Protein AF-A0A3N5I8A4-F1 (afdb_monomer_lite)

Sequence (170 aa):
MASVFPLMSGDELWGFYLLGGKRTNRLLNSEEVHVVRTLATQAAHQVGNARLLEGLQQTNISLGEVTSRLMQAEQMANLGEGSAVLAHELKNPLGIIRGSAEILLKNQDPAGQAEVLHFILDETDRLTALVDEFMQFARIAPPQKTDTDLNDLVQSVAFLWESRRKSPIR

Structure (mmCIF, N/CA/C/O backbone):
data_AF-A0A3N5I8A4-F1
#
_entry.id   AF-A0A3N5I8A4-F1
#
loop_
_atom_site.group_PDB
_atom_site.id
_atom_site.type_symbol
_atom_site.label_atom_id
_atom_site.label_alt_id
_atom_site.label_comp_id
_atom_site.label_asym_id
_atom_site.label_entity_id
_atom_site.label_seq_id
_atom_site.pdbx_PDB_ins_code
_atom_site.Cartn_x
_atom_site.Cartn_y
_atom_site.Cartn_z
_atom_site.occupancy
_atom_site.B_iso_or_equiv
_atom_site.auth_seq_id
_atom_site.auth_comp_id
_atom_site.auth_asym_id
_atom_site.auth_atom_id
_atom_site.pdbx_PDB_model_num
ATOM 1 N N . MET A 1 1 ? 36.010 -14.245 -48.631 1.00 61.59 1 MET A N 1
ATOM 2 C CA . MET A 1 1 ? 36.423 -13.359 -47.520 1.00 61.59 1 MET A CA 1
ATOM 3 C C . MET A 1 1 ? 35.165 -12.949 -46.762 1.00 61.59 1 MET A C 1
ATOM 5 O O . MET A 1 1 ? 34.171 -12.683 -47.429 1.00 61.59 1 MET A O 1
ATOM 9 N N . ALA A 1 2 ? 35.161 -13.010 -45.427 1.00 79.31 2 ALA A N 1
ATOM 10 C CA . ALA A 1 2 ? 34.013 -12.598 -44.611 1.00 79.31 2 ALA A CA 1
ATOM 11 C C . ALA A 1 2 ? 33.978 -11.066 -44.468 1.00 79.31 2 ALA A C 1
ATOM 13 O O . ALA A 1 2 ? 35.028 -10.425 -44.497 1.00 79.31 2 ALA A O 1
ATOM 14 N N . SER A 1 3 ? 32.789 -10.487 -44.332 1.00 86.06 3 SER A N 1
ATOM 15 C CA . SER A 1 3 ? 32.575 -9.047 -44.164 1.00 86.06 3 SER A CA 1
ATOM 16 C C . SER A 1 3 ? 31.927 -8.766 -42.812 1.00 86.06 3 SER A C 1
ATOM 18 O O . SER A 1 3 ? 31.069 -9.525 -42.365 1.00 86.06 3 SER A O 1
ATOM 20 N N . VAL A 1 4 ? 32.336 -7.677 -42.162 1.00 89.56 4 VAL A N 1
ATOM 21 C CA . VAL A 1 4 ? 31.864 -7.283 -40.828 1.00 89.56 4 VAL A CA 1
ATOM 22 C C . VAL A 1 4 ? 31.141 -5.949 -40.930 1.00 89.56 4 VAL A C 1
ATOM 24 O O . VAL A 1 4 ? 31.653 -5.017 -41.547 1.00 89.56 4 VAL A O 1
ATOM 27 N N . PHE A 1 5 ? 29.970 -5.855 -40.311 1.00 90.38 5 PHE A N 1
ATOM 28 C CA . PHE A 1 5 ? 29.159 -4.644 -40.274 1.00 90.38 5 PHE A CA 1
ATOM 29 C C . PHE A 1 5 ? 28.840 -4.295 -38.818 1.00 90.38 5 PHE A C 1
ATOM 31 O O . PHE A 1 5 ? 28.370 -5.167 -38.091 1.00 90.38 5 PHE A O 1
ATOM 38 N N . PRO A 1 6 ? 29.092 -3.065 -38.350 1.00 90.00 6 PRO A N 1
ATOM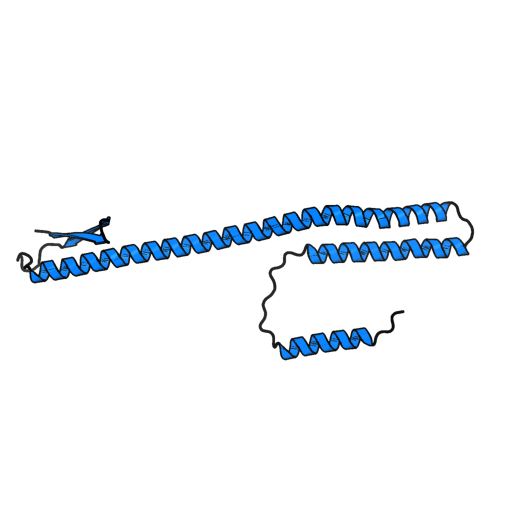 39 C CA . PRO A 1 6 ? 28.774 -2.688 -36.979 1.00 90.00 6 PRO A CA 1
ATOM 40 C C . PRO A 1 6 ? 27.261 -2.499 -36.803 1.00 90.00 6 PRO A C 1
ATOM 42 O O . PRO A 1 6 ? 26.588 -1.927 -37.662 1.00 90.00 6 PRO A O 1
ATOM 45 N N . LEU A 1 7 ? 26.738 -2.961 -35.672 1.00 90.38 7 LEU A N 1
ATOM 46 C CA . LEU A 1 7 ? 25.383 -2.682 -35.208 1.00 90.38 7 LEU A CA 1
ATOM 47 C C . LEU A 1 7 ? 25.444 -1.422 -34.341 1.00 90.38 7 LEU A C 1
ATOM 49 O O . LEU A 1 7 ? 25.751 -1.502 -33.155 1.00 90.38 7 LEU A O 1
ATOM 53 N N . MET A 1 8 ? 25.203 -0.261 -34.948 1.00 85.56 8 MET A N 1
ATOM 54 C CA . MET A 1 8 ? 25.244 1.039 -34.269 1.00 85.56 8 MET A CA 1
ATOM 55 C C . MET A 1 8 ? 23.829 1.556 -34.011 1.00 85.56 8 MET A C 1
ATOM 57 O O . MET A 1 8 ? 23.008 1.545 -34.928 1.00 85.56 8 MET A O 1
ATOM 61 N N . SER A 1 9 ? 23.565 2.068 -32.809 1.00 81.00 9 SER A N 1
ATOM 62 C CA . SER A 1 9 ? 22.390 2.902 -32.526 1.00 81.00 9 SER A CA 1
ATOM 63 C C . SER A 1 9 ? 22.888 4.232 -31.966 1.00 81.00 9 SER A C 1
ATOM 65 O O . SER A 1 9 ? 23.378 4.285 -30.841 1.00 81.00 9 SER A O 1
ATOM 67 N N . GLY A 1 10 ? 22.812 5.298 -32.767 1.00 80.00 10 GLY A N 1
ATOM 68 C CA . GLY A 1 10 ? 23.526 6.544 -32.468 1.00 80.00 10 GLY A CA 1
ATOM 69 C C . GLY A 1 10 ? 25.043 6.319 -32.457 1.00 80.00 10 GLY A C 1
ATOM 70 O O . GLY A 1 10 ? 25.571 5.663 -33.357 1.00 80.00 10 GLY A O 1
ATOM 71 N N . ASP A 1 11 ? 25.718 6.815 -31.420 1.00 83.62 11 ASP A N 1
ATOM 72 C CA . ASP A 1 11 ? 27.169 6.656 -31.222 1.00 83.62 11 ASP A CA 1
ATOM 73 C C . ASP A 1 11 ? 27.551 5.350 -30.499 1.00 83.62 11 ASP A C 1
ATOM 75 O O . ASP A 1 11 ? 28.731 5.053 -30.311 1.00 83.62 11 ASP A O 1
ATOM 79 N N . GLU A 1 12 ? 26.566 4.543 -30.097 1.00 84.62 12 GLU A N 1
ATOM 80 C CA . GLU A 1 12 ? 26.790 3.323 -29.327 1.00 84.62 12 GLU A CA 1
ATOM 81 C C . GLU A 1 12 ? 26.879 2.086 -30.234 1.00 84.62 12 GLU A C 1
ATOM 83 O O . GLU A 1 12 ? 26.016 1.846 -31.086 1.00 84.62 12 GLU A O 1
ATOM 88 N N . LEU A 1 13 ? 27.928 1.280 -30.031 1.00 87.75 13 LEU A N 1
ATOM 89 C CA . LEU A 1 13 ? 28.152 0.005 -30.713 1.00 87.75 13 LEU A CA 1
ATOM 90 C C . LEU A 1 13 ? 27.515 -1.140 -29.916 1.00 87.75 13 LEU A C 1
ATOM 92 O O . LEU A 1 13 ? 28.005 -1.527 -28.858 1.00 87.75 13 LEU A O 1
ATOM 96 N N . TRP A 1 14 ? 26.475 -1.747 -30.476 1.00 87.50 14 TRP A N 1
ATOM 97 C CA . TRP A 1 14 ? 25.732 -2.854 -29.863 1.00 87.50 14 TRP A CA 1
ATOM 98 C C . TRP A 1 14 ? 26.292 -4.228 -30.232 1.00 87.50 14 TRP A C 1
ATOM 100 O O . TRP A 1 14 ? 25.985 -5.225 -29.579 1.00 87.50 14 TRP A O 1
ATOM 110 N N . GLY A 1 15 ? 27.114 -4.295 -31.279 1.00 88.00 15 GLY A N 1
ATOM 111 C CA . GLY A 1 15 ? 27.760 -5.525 -31.718 1.00 88.00 15 GLY A CA 1
ATOM 112 C C . GLY A 1 15 ? 28.145 -5.494 -33.189 1.00 88.00 15 GLY A C 1
ATOM 113 O O . GLY A 1 15 ? 28.236 -4.436 -33.808 1.00 88.00 15 GLY A O 1
ATOM 114 N N . PHE A 1 16 ? 28.353 -6.676 -33.763 1.00 90.62 16 PHE A N 1
ATOM 115 C CA . PHE A 1 16 ? 28.757 -6.827 -35.156 1.00 90.62 16 PHE A CA 1
ATOM 116 C C . PHE A 1 16 ? 27.905 -7.877 -35.862 1.00 90.62 16 PHE A C 1
ATOM 118 O O . PHE A 1 16 ? 27.649 -8.956 -35.334 1.00 90.62 16 PHE A O 1
ATOM 125 N N . TYR A 1 17 ? 27.518 -7.572 -37.092 1.00 88.00 17 TYR A N 1
ATOM 126 C CA . TYR A 1 17 ? 26.898 -8.490 -38.026 1.00 88.00 17 TYR A CA 1
ATOM 127 C C . TYR A 1 17 ? 27.974 -9.062 -38.956 1.00 88.00 17 TYR A C 1
ATOM 129 O O . TYR A 1 17 ? 28.607 -8.337 -39.730 1.00 88.00 17 TYR A O 1
ATOM 137 N N . LEU A 1 18 ? 28.213 -10.368 -38.841 1.00 89.88 18 LEU A N 1
ATOM 138 C CA . LEU A 1 18 ? 29.222 -11.092 -39.609 1.00 89.88 18 LEU A CA 1
ATOM 139 C C . LEU A 1 18 ? 28.564 -11.779 -40.804 1.00 89.88 18 LEU A C 1
ATOM 141 O O . LEU A 1 18 ? 27.733 -12.670 -40.642 1.00 89.88 18 LEU A O 1
ATOM 145 N N . LEU A 1 19 ? 28.975 -11.400 -42.010 1.00 87.19 19 LEU A N 1
ATOM 146 C CA . LEU A 1 19 ? 28.577 -12.071 -43.240 1.00 87.19 19 LEU A CA 1
ATOM 147 C C . LEU A 1 19 ? 29.709 -12.951 -43.748 1.00 87.19 19 LEU A C 1
ATOM 149 O O . LEU A 1 19 ? 30.819 -12.488 -44.014 1.00 87.19 19 LEU A O 1
ATOM 153 N N . GLY A 1 20 ? 29.408 -14.236 -43.919 1.00 85.44 20 GLY A N 1
ATOM 154 C CA . GLY A 1 20 ? 30.301 -15.164 -44.599 1.00 85.44 20 GLY A CA 1
ATOM 155 C C . GLY A 1 20 ? 30.546 -14.768 -46.059 1.00 85.44 20 GLY A C 1
ATOM 156 O O . GLY A 1 20 ? 29.850 -13.932 -46.637 1.00 85.44 20 GLY A O 1
ATOM 157 N N . GLY A 1 21 ? 31.545 -15.398 -46.680 1.00 83.50 21 GLY A N 1
ATOM 158 C CA . GLY A 1 21 ? 31.800 -15.206 -48.107 1.00 83.50 21 GLY A CA 1
ATOM 159 C C . GLY A 1 21 ? 30.592 -15.612 -48.957 1.00 83.50 21 GLY A C 1
ATOM 160 O O . GLY A 1 21 ? 29.888 -16.573 -48.643 1.00 83.50 21 GLY A O 1
ATOM 161 N N . LYS A 1 22 ? 30.354 -14.899 -50.061 1.00 83.38 22 LYS A N 1
ATOM 162 C CA . LYS A 1 22 ? 29.270 -15.243 -50.987 1.00 83.38 22 LYS A CA 1
ATOM 163 C C . LYS A 1 22 ? 29.518 -16.610 -51.614 1.00 83.38 22 LYS A C 1
ATOM 165 O O . LYS A 1 22 ? 30.631 -16.903 -52.040 1.00 83.38 22 LYS A O 1
ATOM 170 N N . ARG A 1 23 ? 28.452 -17.400 -51.784 1.00 86.44 23 ARG A N 1
ATOM 171 C CA . ARG A 1 23 ? 28.500 -18.696 -52.489 1.00 86.44 23 ARG A CA 1
ATOM 172 C C . ARG A 1 23 ? 29.024 -18.582 -53.920 1.00 86.44 23 ARG A C 1
ATOM 174 O O . ARG A 1 23 ? 29.712 -19.472 -54.393 1.00 86.44 23 ARG A O 1
ATOM 181 N N . THR A 1 24 ? 28.743 -17.462 -54.584 1.00 85.62 24 THR A N 1
ATOM 182 C CA . THR A 1 24 ? 29.244 -17.159 -55.933 1.00 85.62 24 THR A CA 1
ATOM 183 C C . THR A 1 24 ? 30.726 -16.763 -55.952 1.00 85.62 24 THR A C 1
ATOM 185 O O . THR A 1 24 ? 31.228 -16.376 -56.999 1.00 85.62 24 THR A O 1
ATOM 188 N N . ASN A 1 25 ? 31.404 -16.759 -54.797 1.00 80.44 25 ASN A N 1
ATOM 189 C CA . ASN A 1 25 ? 32.789 -16.327 -54.586 1.00 80.44 25 ASN A CA 1
ATOM 190 C C . ASN A 1 25 ? 33.107 -14.884 -55.051 1.00 80.44 25 ASN A C 1
ATOM 192 O O . ASN A 1 25 ? 34.264 -14.500 -55.187 1.00 80.44 25 ASN A O 1
ATOM 196 N N . ARG A 1 26 ? 32.064 -14.070 -55.269 1.00 86.25 26 ARG A N 1
ATOM 197 C CA . ARG A 1 26 ? 32.129 -12.648 -55.645 1.00 86.25 26 ARG A CA 1
ATOM 198 C C . ARG A 1 26 ? 32.132 -11.765 -54.392 1.00 86.25 26 ARG A C 1
ATOM 200 O O . ARG A 1 26 ? 31.494 -12.104 -53.397 1.00 86.25 26 ARG A O 1
ATOM 207 N N . LEU A 1 27 ? 32.794 -10.610 -54.462 1.00 85.06 27 LEU A N 1
ATOM 208 C CA . LEU A 1 27 ? 32.715 -9.567 -53.432 1.00 85.06 27 LEU A CA 1
ATOM 209 C C . LEU A 1 27 ? 31.331 -8.892 -53.406 1.00 85.06 27 LEU A C 1
ATOM 211 O O . LEU A 1 27 ? 30.600 -8.899 -54.399 1.00 85.06 27 LEU A O 1
ATOM 215 N N . LEU A 1 28 ? 30.953 -8.319 -52.262 1.00 86.50 28 LEU A N 1
ATOM 216 C CA . LEU A 1 28 ? 29.734 -7.512 -52.162 1.00 86.50 28 LEU A CA 1
ATOM 217 C C . LEU A 1 28 ? 29.871 -6.250 -53.023 1.00 86.50 28 LEU A C 1
ATOM 219 O O . LEU A 1 28 ? 30.915 -5.599 -53.001 1.00 86.50 28 LEU A O 1
ATOM 223 N N . ASN A 1 29 ? 28.828 -5.918 -53.783 1.00 90.50 29 ASN A N 1
ATOM 224 C CA . ASN A 1 29 ? 28.752 -4.646 -54.500 1.00 90.50 29 ASN A CA 1
ATOM 225 C C . ASN A 1 29 ? 28.207 -3.530 -53.583 1.00 90.50 29 ASN A C 1
ATOM 227 O O . ASN A 1 29 ? 27.822 -3.778 -52.440 1.00 90.50 29 ASN A O 1
ATOM 231 N N . SER A 1 30 ? 28.182 -2.292 -54.075 1.00 90.62 30 SER A N 1
ATOM 232 C CA . SER A 1 30 ? 27.737 -1.120 -53.308 1.00 90.62 30 SER A CA 1
ATOM 233 C C . SER A 1 30 ? 26.277 -1.202 -52.851 1.00 90.62 30 SER A C 1
ATOM 235 O O . SER A 1 30 ? 25.990 -0.845 -51.710 1.00 90.62 30 SER A O 1
ATOM 237 N N . GLU A 1 31 ? 25.368 -1.698 -53.693 1.00 92.94 31 GLU A N 1
ATOM 238 C CA . GLU A 1 31 ? 23.949 -1.866 -53.341 1.00 92.94 31 GLU A CA 1
ATOM 239 C C . GLU A 1 31 ? 23.760 -2.907 -52.234 1.00 92.94 31 GLU A C 1
ATOM 241 O O . GLU A 1 31 ? 23.047 -2.670 -51.263 1.00 92.94 31 GLU A O 1
ATOM 246 N N . GLU A 1 32 ? 24.455 -4.039 -52.324 1.00 90.38 32 GLU A N 1
ATOM 247 C CA . GLU A 1 32 ? 24.406 -5.101 -51.319 1.00 90.38 32 GLU A CA 1
ATOM 248 C C . GLU A 1 32 ? 25.010 -4.630 -49.989 1.00 90.38 32 GLU A C 1
ATOM 250 O O . GLU A 1 32 ? 24.441 -4.887 -48.929 1.00 90.38 32 GLU A O 1
ATOM 255 N N . VAL A 1 33 ? 26.127 -3.893 -50.028 1.00 90.06 33 VAL A N 1
ATOM 256 C CA . VAL A 1 33 ? 26.711 -3.248 -48.838 1.00 90.06 33 VAL A CA 1
ATOM 257 C C . VAL A 1 33 ? 25.726 -2.258 -48.218 1.00 90.06 33 VAL A C 1
ATOM 259 O O . VAL A 1 33 ? 25.620 -2.197 -46.992 1.00 90.06 33 VAL A O 1
ATOM 262 N N . HIS A 1 34 ? 25.005 -1.489 -49.038 1.00 91.31 34 HIS A N 1
ATOM 263 C CA . HIS A 1 34 ? 24.007 -0.537 -48.564 1.00 91.31 34 HIS A CA 1
ATOM 264 C C . HIS A 1 34 ? 22.834 -1.245 -47.875 1.00 91.31 34 HIS A C 1
ATOM 266 O O . HIS A 1 34 ? 22.505 -0.896 -46.745 1.00 91.31 34 HIS A O 1
ATOM 272 N N . VAL A 1 35 ? 22.273 -2.293 -48.486 1.00 92.12 35 VAL A N 1
ATOM 273 C CA . VAL A 1 35 ? 21.183 -3.087 -47.890 1.00 92.12 35 VAL A CA 1
ATOM 274 C C . VAL A 1 35 ? 21.608 -3.694 -46.555 1.00 92.12 35 VAL A C 1
ATOM 276 O O . VAL A 1 35 ? 20.896 -3.552 -45.562 1.00 92.12 35 VAL A O 1
ATOM 279 N N . VAL A 1 36 ? 22.783 -4.328 -46.498 1.00 90.44 36 VAL A N 1
ATOM 280 C CA . VAL A 1 36 ? 23.284 -4.929 -45.253 1.00 90.44 36 VAL A CA 1
ATOM 281 C C . VAL A 1 36 ? 23.492 -3.869 -44.177 1.00 90.44 36 VAL A C 1
ATOM 283 O O . VAL A 1 36 ? 23.151 -4.109 -43.022 1.00 90.44 36 VAL A O 1
ATOM 286 N N . ARG A 1 37 ? 24.017 -2.692 -44.534 1.00 88.56 37 ARG A N 1
ATOM 287 C CA . ARG A 1 37 ? 24.187 -1.585 -43.587 1.00 88.56 37 ARG A CA 1
ATOM 288 C C . ARG A 1 37 ? 22.843 -1.113 -43.034 1.00 88.56 37 ARG A C 1
ATOM 290 O O . ARG A 1 37 ? 22.728 -0.959 -41.826 1.00 88.56 37 ARG A O 1
ATOM 297 N N . THR A 1 38 ? 21.833 -0.939 -43.883 1.00 91.12 38 THR A N 1
ATOM 298 C CA . THR A 1 38 ? 20.484 -0.543 -43.450 1.00 91.12 38 THR A CA 1
ATOM 299 C C . THR A 1 38 ? 19.879 -1.574 -42.498 1.00 91.12 38 THR A C 1
ATOM 301 O O . THR A 1 38 ? 19.366 -1.206 -41.443 1.00 91.12 38 THR A O 1
ATOM 304 N N . LEU A 1 39 ? 20.006 -2.868 -42.814 1.00 91.12 39 LEU A N 1
ATOM 305 C CA . LEU A 1 39 ? 19.548 -3.948 -41.935 1.00 91.12 39 LEU A CA 1
ATOM 306 C C . LEU A 1 39 ? 20.322 -3.984 -40.612 1.00 91.12 39 LEU A C 1
ATOM 308 O O . LEU A 1 39 ? 19.715 -4.168 -39.562 1.00 91.12 39 LEU A O 1
ATOM 312 N N . ALA A 1 40 ? 21.640 -3.773 -40.646 1.00 89.38 40 ALA A N 1
ATOM 313 C CA . ALA A 1 40 ? 22.478 -3.704 -39.454 1.00 89.38 40 ALA A CA 1
ATOM 314 C C . ALA A 1 40 ? 22.058 -2.539 -38.539 1.00 89.38 40 ALA A C 1
ATOM 316 O O . ALA A 1 40 ? 21.880 -2.730 -37.338 1.00 89.38 40 ALA A O 1
ATOM 317 N N . THR A 1 41 ? 21.815 -1.352 -39.098 1.00 88.88 41 THR A N 1
ATOM 318 C CA . THR A 1 41 ? 21.306 -0.200 -38.341 1.00 88.88 41 THR A CA 1
ATOM 319 C C . THR A 1 41 ? 19.913 -0.470 -37.767 1.00 88.88 41 THR A C 1
ATOM 321 O O . THR A 1 41 ? 19.673 -0.223 -36.587 1.00 88.88 41 THR A O 1
ATOM 324 N N . GLN A 1 42 ? 18.992 -1.038 -38.552 1.00 90.31 42 GLN A N 1
ATOM 325 C CA . GLN A 1 42 ? 17.647 -1.354 -38.065 1.00 90.31 42 GLN A CA 1
ATOM 326 C C . GLN A 1 42 ? 17.668 -2.417 -36.955 1.00 90.31 42 GLN A C 1
ATOM 328 O O . GLN A 1 42 ? 16.965 -2.272 -35.953 1.00 90.31 42 GLN A O 1
ATOM 333 N N . ALA A 1 43 ? 18.495 -3.454 -37.099 1.00 90.62 43 ALA A N 1
ATOM 334 C CA . ALA A 1 43 ? 18.682 -4.477 -36.077 1.00 90.62 43 ALA A CA 1
ATOM 335 C C . ALA A 1 43 ? 19.257 -3.881 -34.783 1.00 90.62 43 ALA A C 1
ATOM 337 O O . ALA A 1 43 ? 18.773 -4.206 -33.702 1.00 90.62 43 ALA A O 1
ATOM 338 N N . ALA A 1 44 ? 20.230 -2.968 -34.881 1.00 90.12 44 ALA A N 1
ATOM 339 C CA . ALA A 1 44 ? 20.787 -2.277 -33.719 1.00 90.12 44 ALA A CA 1
ATOM 340 C C . ALA A 1 44 ? 19.712 -1.493 -32.946 1.00 90.12 44 ALA A C 1
ATOM 342 O O . ALA A 1 44 ? 19.610 -1.629 -31.727 1.00 90.12 44 ALA A O 1
ATOM 343 N N . HIS A 1 45 ? 18.850 -0.750 -33.650 1.00 90.62 45 HIS A N 1
ATOM 344 C CA . HIS A 1 45 ? 17.730 -0.043 -33.023 1.00 90.62 45 HIS A CA 1
ATOM 345 C C . HIS A 1 45 ? 16.722 -0.991 -32.361 1.00 90.62 45 HIS A C 1
ATOM 347 O O . HIS A 1 45 ? 16.266 -0.720 -31.251 1.00 90.62 45 HIS A O 1
ATOM 353 N N . GLN A 1 46 ? 16.377 -2.114 -33.002 1.00 91.06 46 GLN A N 1
ATOM 354 C CA . GLN A 1 46 ? 15.444 -3.084 -32.418 1.00 91.06 46 GLN A CA 1
ATOM 355 C C . GLN A 1 46 ? 16.011 -3.764 -31.167 1.00 91.06 46 GLN A C 1
ATOM 357 O O . GLN A 1 46 ? 15.278 -3.940 -30.196 1.00 91.06 46 GLN A O 1
ATOM 362 N N . VAL A 1 47 ? 17.307 -4.091 -31.155 1.00 88.75 47 VAL A N 1
ATOM 363 C CA . VAL A 1 47 ? 17.990 -4.632 -29.967 1.00 88.75 47 VAL A CA 1
ATOM 364 C C . VAL A 1 47 ? 18.000 -3.612 -28.826 1.00 88.75 47 VAL A C 1
ATOM 366 O O . VAL A 1 47 ? 17.705 -3.975 -27.686 1.00 88.75 47 VAL A O 1
ATOM 369 N N . GLY A 1 48 ? 18.284 -2.340 -29.123 1.00 87.75 48 GLY A N 1
ATOM 370 C CA . GLY A 1 48 ? 18.216 -1.260 -28.136 1.00 87.75 48 GLY A CA 1
ATOM 371 C C . GLY A 1 48 ? 16.811 -1.105 -27.549 1.00 87.75 48 GLY A C 1
ATOM 372 O O . GLY A 1 48 ? 16.642 -1.116 -26.331 1.00 87.75 48 GLY A O 1
ATOM 373 N N . ASN A 1 49 ? 15.786 -1.063 -28.406 1.00 90.88 49 ASN A N 1
ATOM 374 C CA . ASN A 1 49 ? 14.390 -0.969 -27.976 1.00 90.88 49 ASN A CA 1
ATOM 375 C C . ASN A 1 49 ? 13.962 -2.160 -27.111 1.00 90.88 49 ASN A C 1
ATOM 377 O O . ASN A 1 49 ? 13.297 -1.959 -26.098 1.00 90.88 49 ASN A O 1
ATOM 381 N N . ALA A 1 50 ? 14.347 -3.386 -27.477 1.00 91.31 50 ALA A N 1
ATOM 382 C CA . ALA A 1 50 ? 14.020 -4.578 -26.699 1.00 91.31 50 ALA A CA 1
ATOM 383 C C . ALA A 1 50 ? 14.604 -4.503 -25.280 1.00 91.31 50 ALA A C 1
ATOM 385 O O . ALA A 1 50 ? 13.878 -4.698 -24.309 1.00 91.31 50 ALA A O 1
ATOM 386 N N . ARG A 1 51 ? 15.879 -4.118 -25.143 1.00 90.12 51 ARG A N 1
ATOM 387 C CA . ARG A 1 51 ? 16.522 -3.948 -23.828 1.00 90.12 51 ARG A CA 1
ATOM 388 C C . ARG A 1 51 ? 15.915 -2.810 -23.009 1.00 90.12 51 ARG A C 1
ATOM 390 O O . ARG A 1 51 ? 15.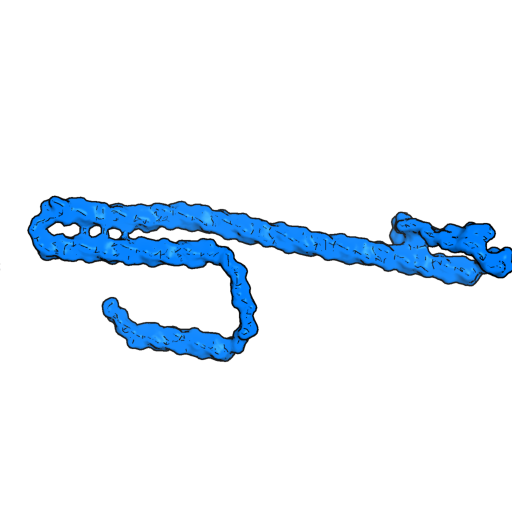793 -2.935 -21.794 1.00 90.12 51 ARG A O 1
ATOM 397 N N . LEU A 1 52 ? 15.513 -1.712 -23.652 1.00 92.50 52 LEU A N 1
ATOM 398 C CA . LEU A 1 52 ? 14.793 -0.628 -22.976 1.00 92.50 52 LEU A CA 1
ATOM 399 C C . LEU A 1 52 ? 13.439 -1.107 -22.438 1.00 92.50 52 LEU A C 1
ATOM 401 O O . LEU A 1 52 ? 13.093 -0.797 -21.299 1.00 92.50 52 LEU A O 1
ATOM 405 N N . LEU A 1 53 ? 12.692 -1.883 -23.228 1.00 96.44 53 LEU A N 1
ATOM 406 C CA . LEU A 1 53 ? 11.420 -2.468 -22.800 1.00 96.44 53 LEU A CA 1
ATOM 407 C C . LEU A 1 53 ? 11.607 -3.452 -21.640 1.00 96.44 53 LEU A C 1
ATOM 409 O O . LEU A 1 53 ? 10.862 -3.369 -20.667 1.00 96.44 53 LEU A O 1
ATOM 413 N N . GLU A 1 54 ? 12.618 -4.321 -21.700 1.00 95.56 54 GLU A N 1
ATOM 414 C CA . GLU A 1 54 ? 12.975 -5.219 -20.593 1.00 95.56 54 GLU A CA 1
ATOM 415 C C . GLU A 1 54 ? 13.320 -4.428 -19.320 1.00 95.56 54 GLU A C 1
ATOM 417 O O . GLU A 1 54 ? 12.808 -4.725 -18.240 1.00 95.56 54 GLU A O 1
ATOM 422 N N . GLY A 1 55 ? 14.122 -3.364 -19.442 1.00 96.56 55 GLY A N 1
ATOM 423 C CA . GLY A 1 55 ? 14.471 -2.482 -18.324 1.00 96.56 55 GLY A CA 1
ATOM 424 C C . GLY A 1 55 ? 13.257 -1.781 -17.704 1.00 96.56 55 GLY A C 1
ATOM 425 O O . GLY A 1 55 ? 13.132 -1.720 -16.476 1.00 96.56 55 GLY A O 1
ATOM 426 N N . LEU A 1 56 ? 12.328 -1.297 -18.534 1.00 97.50 56 LEU A N 1
ATOM 427 C CA . LEU A 1 56 ? 11.062 -0.714 -18.080 1.00 97.50 56 LEU A CA 1
ATOM 428 C C . LEU A 1 56 ? 10.190 -1.742 -17.356 1.00 97.50 56 LEU A C 1
ATOM 430 O O . LEU A 1 56 ? 9.653 -1.436 -16.291 1.00 97.50 56 LEU A O 1
ATOM 434 N N . GLN A 1 57 ? 10.064 -2.955 -17.899 1.00 97.38 57 GLN A N 1
ATOM 435 C CA . GLN A 1 57 ? 9.312 -4.038 -17.263 1.00 97.38 57 GLN A CA 1
ATOM 436 C C . GLN A 1 57 ? 9.905 -4.394 -15.900 1.00 97.38 57 GLN A C 1
ATOM 438 O O . GLN A 1 57 ? 9.171 -4.461 -14.914 1.00 97.38 57 GLN A O 1
ATOM 443 N N . GLN A 1 58 ? 11.229 -4.537 -15.820 1.00 97.31 58 GLN A N 1
ATOM 444 C CA . GLN A 1 58 ? 11.917 -4.845 -14.571 1.00 97.31 58 GLN A CA 1
ATOM 445 C C . GLN A 1 58 ? 11.720 -3.736 -13.530 1.00 97.31 58 GLN A C 1
ATOM 447 O O . GLN A 1 58 ? 11.407 -4.018 -12.375 1.00 97.31 58 GLN A O 1
ATOM 452 N N . THR A 1 59 ? 11.839 -2.473 -13.950 1.00 97.31 59 THR A N 1
ATOM 453 C CA . THR A 1 59 ? 11.616 -1.314 -13.072 1.00 97.31 59 THR A CA 1
ATOM 454 C C . THR A 1 59 ? 10.177 -1.278 -12.562 1.00 97.31 59 THR A C 1
ATOM 456 O O . THR A 1 59 ? 9.957 -1.013 -11.385 1.00 97.31 59 THR A O 1
ATOM 459 N N . ASN A 1 60 ? 9.195 -1.584 -13.413 1.00 97.62 60 ASN A N 1
ATOM 460 C CA . ASN A 1 60 ? 7.783 -1.615 -13.031 1.00 97.62 60 ASN A CA 1
ATOM 461 C C . ASN A 1 60 ? 7.499 -2.714 -11.990 1.00 97.62 60 ASN A C 1
ATOM 463 O O . ASN A 1 60 ? 6.860 -2.448 -10.975 1.00 97.62 60 ASN A O 1
ATOM 467 N N . ILE A 1 61 ? 8.059 -3.915 -12.178 1.00 97.38 61 ILE A N 1
ATOM 468 C CA . ILE A 1 61 ? 7.971 -5.002 -11.189 1.00 97.38 61 ILE A CA 1
ATOM 469 C C . ILE A 1 61 ? 8.575 -4.556 -9.852 1.00 97.38 61 ILE A C 1
ATOM 471 O O . ILE A 1 61 ? 7.919 -4.653 -8.816 1.00 97.38 61 ILE A O 1
ATOM 475 N N . SER A 1 62 ? 9.790 -3.999 -9.869 1.00 97.00 62 SER A N 1
ATOM 476 C CA . SER A 1 62 ? 10.451 -3.520 -8.652 1.00 97.00 62 SER A CA 1
ATOM 477 C C . SER A 1 62 ? 9.681 -2.386 -7.963 1.00 97.00 62 SER A C 1
ATOM 479 O O . SER A 1 62 ? 9.591 -2.371 -6.736 1.00 97.00 62 SER A O 1
ATOM 481 N N . LEU A 1 63 ? 9.074 -1.466 -8.720 1.00 97.75 63 LEU A N 1
ATOM 482 C CA . LEU A 1 63 ? 8.184 -0.440 -8.167 1.00 97.75 63 LEU A CA 1
ATOM 483 C C . LEU A 1 63 ? 6.950 -1.064 -7.505 1.00 97.75 63 LEU A C 1
ATOM 485 O O . LEU A 1 63 ? 6.580 -0.653 -6.405 1.00 97.75 63 LEU 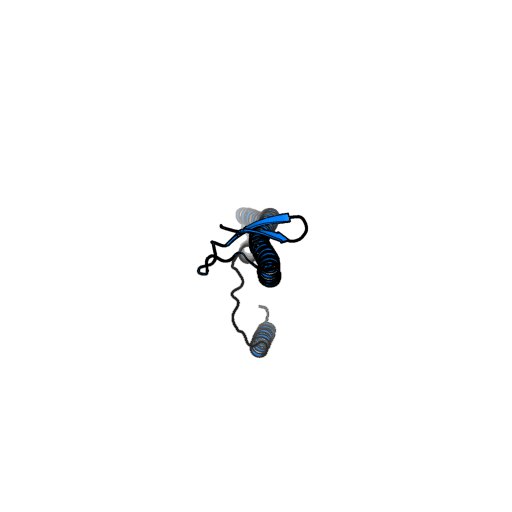A O 1
ATOM 489 N N . GLY A 1 64 ? 6.340 -2.076 -8.124 1.00 96.06 64 GLY A N 1
ATOM 490 C CA . GLY A 1 64 ? 5.230 -2.832 -7.537 1.00 96.06 64 GLY A CA 1
ATOM 491 C C . GLY A 1 64 ? 5.600 -3.490 -6.202 1.00 96.06 64 GLY A C 1
ATOM 492 O O . GLY A 1 64 ? 4.852 -3.409 -5.229 1.00 96.06 64 GLY A O 1
ATOM 493 N N . GLU A 1 65 ? 6.790 -4.081 -6.108 1.00 96.06 65 GLU A N 1
ATOM 494 C CA . GLU A 1 65 ? 7.273 -4.681 -4.860 1.00 96.06 65 GLU A CA 1
ATOM 495 C C . GLU A 1 65 ? 7.532 -3.637 -3.768 1.00 96.06 65 GLU A C 1
ATOM 497 O O . GLU A 1 65 ? 7.131 -3.826 -2.616 1.00 96.06 65 GLU A O 1
ATOM 502 N N . VAL A 1 66 ? 8.187 -2.523 -4.110 1.00 96.62 66 VAL A N 1
ATOM 503 C CA . VAL A 1 66 ? 8.489 -1.445 -3.155 1.00 96.62 66 VAL A CA 1
ATOM 504 C C . VAL A 1 66 ? 7.208 -0.788 -2.655 1.00 96.62 66 VAL A C 1
ATOM 506 O O . VAL A 1 66 ? 7.061 -0.594 -1.451 1.00 96.62 66 VAL A O 1
ATOM 509 N N . THR A 1 67 ? 6.261 -0.494 -3.546 1.00 94.88 67 THR A N 1
ATOM 510 C CA . THR A 1 67 ? 4.958 0.072 -3.163 1.00 94.88 67 THR A CA 1
ATOM 511 C C . THR A 1 67 ? 4.191 -0.875 -2.245 1.00 94.88 67 THR A C 1
ATOM 513 O O . THR A 1 67 ? 3.713 -0.437 -1.202 1.00 94.88 67 THR A O 1
ATOM 516 N N . SER A 1 68 ? 4.163 -2.180 -2.538 1.00 91.69 68 SER A N 1
ATOM 517 C CA . SER A 1 68 ? 3.545 -3.166 -1.643 1.00 91.69 68 SER A CA 1
ATOM 518 C C . SER A 1 68 ? 4.207 -3.202 -0.261 1.00 91.69 68 SER A C 1
ATOM 520 O O . SER A 1 68 ? 3.506 -3.334 0.742 1.00 91.69 68 SER A O 1
ATOM 522 N N . ARG A 1 69 ? 5.539 -3.099 -0.180 1.00 93.00 69 ARG A N 1
ATOM 523 C CA . ARG A 1 69 ? 6.258 -3.058 1.106 1.00 93.00 69 ARG A CA 1
ATOM 524 C C . ARG A 1 69 ? 5.979 -1.770 1.875 1.00 93.00 69 ARG A C 1
ATOM 526 O O . ARG A 1 69 ? 5.806 -1.828 3.087 1.00 93.00 69 ARG A O 1
ATOM 533 N N . LEU A 1 70 ? 5.908 -0.631 1.185 1.00 94.75 70 LEU A N 1
ATOM 534 C CA . LEU A 1 70 ? 5.556 0.651 1.795 1.00 94.75 70 LEU A CA 1
ATOM 535 C C . LEU A 1 70 ? 4.141 0.622 2.370 1.00 94.75 70 LEU A C 1
ATOM 537 O O . LEU A 1 70 ? 3.971 0.985 3.527 1.00 94.75 70 LEU A O 1
ATOM 541 N N . MET A 1 71 ? 3.162 0.105 1.623 1.00 89.81 71 MET A N 1
ATOM 542 C CA . MET A 1 71 ? 1.791 -0.050 2.122 1.00 89.81 71 MET A CA 1
ATOM 543 C C . MET A 1 71 ? 1.734 -0.936 3.373 1.00 89.81 71 MET A C 1
ATOM 545 O O . MET A 1 71 ? 1.028 -0.621 4.327 1.00 89.81 71 MET A O 1
ATOM 549 N N . GLN A 1 72 ? 2.493 -2.037 3.399 1.00 87.81 72 GLN A N 1
ATOM 550 C CA . GLN A 1 72 ? 2.579 -2.891 4.588 1.00 87.81 72 GLN A CA 1
ATOM 551 C C . GLN A 1 72 ? 3.219 -2.160 5.774 1.00 87.81 72 GLN A C 1
ATOM 553 O O . GLN A 1 72 ? 2.725 -2.274 6.892 1.00 87.81 72 GLN A O 1
ATOM 558 N N . ALA A 1 73 ? 4.294 -1.404 5.542 1.00 90.44 73 ALA A N 1
ATOM 559 C CA . ALA A 1 73 ? 4.977 -0.647 6.587 1.00 90.44 73 ALA A CA 1
ATOM 560 C C . ALA A 1 73 ? 4.100 0.482 7.153 1.00 90.44 73 ALA A C 1
ATOM 562 O O . ALA A 1 73 ? 4.033 0.646 8.368 1.00 90.44 73 ALA A O 1
ATOM 563 N N . GLU A 1 74 ? 3.395 1.215 6.291 1.00 90.31 74 GLU A N 1
ATOM 564 C CA . GLU A 1 74 ? 2.437 2.252 6.681 1.00 90.31 74 GLU A CA 1
ATOM 565 C C . GLU A 1 74 ? 1.294 1.658 7.514 1.00 90.31 74 GLU A C 1
ATOM 567 O O . GLU A 1 74 ? 0.989 2.160 8.593 1.00 90.31 74 GLU A O 1
ATOM 572 N N . GLN A 1 75 ? 0.735 0.519 7.091 1.00 85.44 75 GLN A N 1
ATOM 573 C CA . GLN A 1 75 ? -0.294 -0.168 7.869 1.00 85.44 75 GLN A CA 1
ATOM 574 C C . GLN A 1 75 ? 0.227 -0.634 9.234 1.00 85.44 75 GLN A C 1
ATOM 576 O O . GLN A 1 75 ? -0.469 -0.485 10.235 1.00 85.44 75 GLN A O 1
ATOM 581 N N . MET A 1 76 ? 1.445 -1.182 9.310 1.00 86.50 76 MET A N 1
ATOM 582 C CA . MET A 1 76 ? 2.052 -1.567 10.590 1.00 86.50 76 MET A CA 1
ATOM 583 C C . MET A 1 76 ? 2.291 -0.358 11.497 1.00 86.50 76 MET A C 1
ATOM 585 O O . MET A 1 76 ? 2.067 -0.460 12.701 1.00 86.50 76 MET A O 1
ATOM 589 N N . ALA A 1 77 ? 2.717 0.777 10.939 1.00 89.44 77 ALA A N 1
ATOM 590 C CA . ALA A 1 77 ? 2.884 2.017 11.690 1.00 89.44 77 ALA A CA 1
ATOM 591 C C . ALA A 1 77 ? 1.539 2.503 12.255 1.00 89.44 77 ALA A C 1
ATOM 593 O O . ALA A 1 77 ? 1.441 2.744 13.458 1.00 89.44 77 ALA A O 1
ATOM 594 N N . ASN A 1 78 ? 0.490 2.521 11.426 1.00 87.62 78 ASN A N 1
ATOM 595 C CA . ASN A 1 78 ? -0.871 2.871 11.838 1.00 87.62 78 ASN A CA 1
ATOM 596 C C . ASN A 1 78 ? -1.407 1.918 12.916 1.00 87.62 78 ASN A C 1
ATOM 598 O O . ASN A 1 78 ? -2.030 2.354 13.881 1.00 87.62 78 ASN A O 1
ATOM 602 N N . LEU A 1 79 ? -1.137 0.614 12.793 1.00 88.12 79 LEU A N 1
ATOM 603 C CA . LEU A 1 79 ? -1.489 -0.366 13.822 1.00 88.12 79 LEU A CA 1
ATOM 604 C C . LEU A 1 79 ? -0.706 -0.148 15.115 1.00 88.12 79 LEU A C 1
ATOM 606 O O . LEU A 1 79 ? -1.270 -0.323 16.192 1.00 88.12 79 LEU A O 1
ATOM 610 N N . GLY A 1 80 ? 0.566 0.239 15.034 1.00 86.94 80 GLY A N 1
ATOM 611 C CA . GLY A 1 80 ? 1.384 0.572 16.198 1.00 86.94 80 GLY A CA 1
ATOM 612 C C . GLY A 1 80 ? 0.837 1.780 16.959 1.00 86.94 80 GLY A C 1
ATOM 613 O O . GLY A 1 80 ? 0.656 1.707 18.175 1.00 86.94 80 GLY A O 1
ATOM 614 N N . GLU A 1 81 ? 0.509 2.857 16.243 1.00 86.88 81 GLU A N 1
ATOM 615 C CA . GLU A 1 81 ? -0.125 4.048 16.819 1.00 86.88 81 GLU A CA 1
ATOM 616 C C . GLU A 1 81 ? -1.501 3.712 17.413 1.00 86.88 81 GLU A C 1
ATOM 618 O O . GLU A 1 81 ? -1.760 3.980 18.590 1.00 86.88 81 GLU A O 1
ATOM 623 N N . GLY A 1 82 ? -2.342 3.017 16.644 1.00 87.19 82 GLY A N 1
ATOM 624 C CA . GLY A 1 82 ? -3.659 2.565 17.085 1.00 87.19 82 GLY A CA 1
ATOM 625 C C . GLY A 1 82 ? -3.600 1.635 18.298 1.00 87.19 82 GLY A C 1
ATOM 626 O O . GLY A 1 82 ? -4.453 1.735 19.171 1.00 87.19 82 GLY A O 1
ATOM 627 N N . SER A 1 83 ? -2.574 0.785 18.418 1.00 89.81 83 SER A N 1
ATOM 628 C CA . SER A 1 83 ? -2.395 -0.116 19.569 1.00 89.81 83 SER A CA 1
ATOM 629 C C . SER A 1 83 ? -2.129 0.644 20.866 1.00 89.81 83 SER A C 1
ATOM 631 O O . SER A 1 83 ? -2.616 0.245 21.923 1.00 89.81 83 SER A O 1
ATOM 633 N N . ALA A 1 84 ? -1.358 1.734 20.810 1.00 88.50 84 ALA A N 1
ATOM 634 C CA . ALA A 1 84 ? -1.090 2.558 21.986 1.00 88.50 84 ALA A CA 1
ATOM 635 C C . ALA A 1 84 ? -2.363 3.273 22.462 1.00 88.50 84 ALA A C 1
ATOM 637 O O . ALA A 1 84 ? -2.652 3.287 23.662 1.00 88.50 84 ALA A O 1
ATOM 638 N N . VAL A 1 85 ? -3.146 3.804 21.518 1.00 88.62 85 VAL A N 1
ATOM 639 C CA . VAL A 1 85 ? -4.457 4.404 21.797 1.00 88.62 85 VAL A CA 1
ATOM 640 C C . VAL A 1 85 ? -5.418 3.353 22.348 1.00 88.62 85 VAL A C 1
ATOM 642 O O . VAL A 1 85 ? -6.021 3.576 23.392 1.00 88.62 85 VAL A O 1
ATOM 645 N N . LEU A 1 86 ? -5.490 2.173 21.729 1.00 91.50 86 LEU A N 1
ATOM 646 C CA . LEU A 1 86 ? -6.322 1.068 22.201 1.00 91.50 86 LEU A CA 1
ATOM 647 C C . LEU A 1 86 ? -5.955 0.671 23.630 1.00 91.50 86 LEU A C 1
ATOM 649 O O . LEU A 1 86 ? -6.824 0.542 24.480 1.00 91.50 86 LEU A O 1
ATOM 653 N N . ALA A 1 87 ? -4.665 0.528 23.937 1.00 91.12 87 ALA A N 1
ATOM 654 C CA . ALA A 1 87 ? -4.219 0.199 25.286 1.00 91.12 87 ALA A CA 1
ATOM 655 C C . ALA A 1 87 ? -4.649 1.257 26.316 1.00 91.12 87 ALA A C 1
ATOM 657 O O . ALA A 1 87 ? -4.942 0.912 27.462 1.00 91.12 87 ALA A O 1
ATOM 658 N N . HIS A 1 88 ? -4.685 2.535 25.930 1.00 91.31 88 HIS A N 1
ATOM 659 C CA . HIS A 1 88 ? -5.217 3.601 26.773 1.00 91.31 88 HIS A CA 1
ATOM 660 C C . HIS A 1 88 ? -6.738 3.477 26.944 1.00 91.31 88 HIS A C 1
ATOM 662 O O . HIS A 1 88 ? -7.236 3.464 28.069 1.00 91.31 88 HIS A O 1
ATOM 668 N N . GLU A 1 89 ? -7.465 3.300 25.844 1.00 92.62 89 GLU A N 1
ATOM 669 C CA . GLU A 1 89 ? -8.921 3.169 25.845 1.00 92.62 89 GLU A CA 1
ATOM 670 C C . GLU A 1 89 ? -9.420 1.895 26.527 1.00 92.62 89 GLU A C 1
ATOM 672 O O . GLU A 1 89 ? -10.518 1.923 27.055 1.00 92.62 89 GLU A O 1
ATOM 677 N N . LEU A 1 90 ? -8.634 0.813 26.592 1.00 93.88 90 LEU A N 1
ATOM 678 C CA . LEU A 1 90 ? -8.951 -0.403 27.356 1.00 93.88 90 LEU A CA 1
ATOM 679 C C . LEU A 1 90 ? -8.739 -0.213 28.866 1.00 93.88 90 LEU A C 1
ATOM 681 O O . LEU A 1 90 ? -9.472 -0.777 29.681 1.00 93.88 90 LEU A O 1
ATOM 685 N N . LYS A 1 91 ? -7.732 0.578 29.269 1.00 91.81 91 LYS A N 1
ATOM 686 C CA . LYS A 1 91 ? -7.435 0.828 30.692 1.00 91.81 91 LYS A CA 1
ATOM 687 C C . LYS A 1 91 ? -8.579 1.541 31.406 1.00 91.81 91 LYS A C 1
ATOM 689 O O . LYS A 1 91 ? -8.823 1.244 32.573 1.00 91.81 91 LYS A O 1
ATOM 694 N N . ASN A 1 92 ? -9.266 2.451 30.720 1.00 92.25 92 ASN A N 1
ATOM 695 C CA . ASN A 1 92 ? -10.395 3.201 31.268 1.00 92.25 92 ASN A CA 1
ATOM 696 C C . ASN A 1 92 ? -11.551 2.272 31.725 1.00 92.25 92 ASN A C 1
ATOM 698 O O . ASN A 1 92 ? -11.844 2.257 32.924 1.00 92.25 92 ASN A O 1
ATOM 702 N N . PRO A 1 93 ? -12.133 1.438 30.842 1.00 92.06 93 PRO A N 1
ATOM 703 C CA . PRO A 1 93 ? -13.106 0.406 31.165 1.00 92.06 93 PRO A CA 1
ATOM 704 C C . PRO A 1 93 ? -12.694 -0.491 32.323 1.00 92.06 93 PRO A C 1
ATOM 706 O O . PRO A 1 93 ? -13.431 -0.681 33.287 1.00 92.06 93 PRO A O 1
ATOM 709 N N . LEU A 1 94 ? -11.466 -1.012 32.266 1.00 95.00 94 LEU A N 1
ATOM 710 C CA . LEU A 1 94 ? -10.943 -1.909 33.291 1.00 95.00 94 LEU A CA 1
ATOM 711 C C . LEU A 1 94 ? -10.842 -1.212 34.653 1.00 95.00 94 LEU A C 1
ATOM 713 O O . LEU A 1 94 ? -11.089 -1.835 35.687 1.00 95.00 94 LEU A O 1
ATOM 717 N N . GLY A 1 95 ? -10.506 0.080 34.662 1.00 93.69 95 GLY A N 1
ATOM 718 C CA . GLY A 1 95 ? -10.502 0.912 35.861 1.00 93.69 95 GLY A CA 1
ATOM 719 C C . GLY A 1 95 ? -11.897 1.075 36.461 1.00 93.69 95 GLY A C 1
ATOM 720 O O . GLY A 1 95 ? -12.053 0.912 37.672 1.00 93.69 95 GLY A O 1
ATOM 721 N N . ILE A 1 96 ? -12.906 1.330 35.624 1.00 93.62 96 ILE A N 1
ATOM 722 C CA . ILE A 1 96 ? -14.310 1.445 36.045 1.00 93.62 96 ILE A CA 1
ATOM 723 C C . ILE A 1 96 ? -14.811 0.105 36.590 1.00 93.62 96 ILE A C 1
ATOM 725 O O . ILE A 1 96 ? -15.296 0.064 37.716 1.00 93.62 96 ILE A O 1
ATOM 729 N N . ILE A 1 97 ? -14.609 -1.000 35.864 1.00 95.62 97 ILE A N 1
ATOM 730 C CA . ILE A 1 97 ? -14.992 -2.354 36.301 1.00 95.62 97 ILE A CA 1
ATOM 731 C C . ILE A 1 97 ? -14.380 -2.675 37.663 1.00 95.62 97 ILE A C 1
ATOM 733 O O . ILE A 1 97 ? -15.072 -3.132 38.576 1.00 95.62 97 ILE A O 1
ATOM 737 N N . ARG A 1 98 ? -13.080 -2.408 37.823 1.00 94.94 98 ARG A N 1
ATOM 738 C CA . ARG A 1 98 ? -12.386 -2.641 39.088 1.00 94.94 98 ARG A CA 1
ATOM 739 C C . ARG A 1 98 ? -12.946 -1.762 40.208 1.00 94.94 98 ARG A C 1
ATOM 741 O O . ARG A 1 98 ? -13.190 -2.276 41.296 1.00 94.94 98 ARG A O 1
ATOM 748 N N . GLY A 1 99 ? -13.153 -0.470 39.961 1.00 93.94 99 GLY A N 1
ATOM 749 C CA . GLY A 1 99 ? -13.722 0.455 40.945 1.00 93.94 99 GLY A CA 1
ATOM 750 C C . GLY A 1 99 ? -15.132 0.044 41.376 1.00 93.94 99 GLY A C 1
ATOM 751 O O . GLY A 1 99 ? -15.419 -0.020 42.570 1.00 93.94 99 GLY A O 1
ATOM 752 N N . SER A 1 100 ? -15.978 -0.332 40.418 1.00 94.06 100 SER A N 1
ATOM 753 C CA . SER A 1 100 ? -17.316 -0.879 40.652 1.00 94.06 100 SER A CA 1
ATOM 754 C C . SER A 1 100 ? -17.266 -2.162 41.489 1.00 94.06 100 SER A C 1
ATOM 756 O O . SER A 1 100 ? -17.991 -2.288 42.475 1.00 94.06 100 SER A O 1
ATOM 758 N N . ALA A 1 101 ? -16.347 -3.085 41.191 1.00 93.69 101 ALA A N 1
ATOM 759 C CA . ALA A 1 101 ? -16.150 -4.288 42.000 1.00 93.69 101 ALA A CA 1
ATOM 760 C C . ALA A 1 101 ? -15.688 -3.966 43.438 1.00 93.69 101 ALA A C 1
ATOM 762 O O . ALA A 1 101 ? -16.174 -4.567 44.396 1.00 93.69 101 ALA A O 1
ATOM 763 N N . GLU A 1 102 ? -14.796 -2.986 43.621 1.00 94.06 102 GLU A N 1
ATOM 764 C CA . GLU A 1 102 ? -14.366 -2.520 44.948 1.00 94.06 102 GLU A CA 1
ATOM 765 C C . GLU A 1 102 ? -15.518 -1.874 45.747 1.00 94.06 102 GLU A C 1
ATOM 767 O O . GLU A 1 102 ? -15.557 -2.007 46.975 1.00 94.06 102 GLU A O 1
ATOM 772 N N . ILE A 1 103 ? -16.472 -1.214 45.077 1.00 92.75 103 ILE A N 1
ATOM 773 C CA . ILE A 1 103 ? -17.699 -0.681 45.695 1.00 92.75 103 ILE A CA 1
ATOM 774 C C . ILE A 1 103 ? -18.613 -1.826 46.145 1.00 92.75 103 ILE A C 1
ATOM 776 O O . ILE A 1 103 ? -19.082 -1.808 47.285 1.00 92.75 103 ILE A O 1
ATOM 780 N N . LEU A 1 104 ? -18.817 -2.845 45.302 1.00 92.81 104 LEU A N 1
ATOM 781 C CA . LEU A 1 104 ? -19.633 -4.022 45.635 1.00 92.81 104 LEU A CA 1
ATOM 782 C C . LEU A 1 104 ? -19.114 -4.770 46.865 1.00 92.81 104 LEU A C 1
ATOM 784 O O . LEU A 1 104 ? -19.907 -5.240 47.674 1.00 92.81 104 LEU A O 1
ATOM 788 N N . LEU A 1 105 ? -17.792 -4.837 47.049 1.00 90.38 105 LEU A N 1
ATOM 789 C CA . LEU A 1 105 ? -17.187 -5.460 48.231 1.00 90.38 105 LEU A CA 1
ATOM 790 C C . LEU A 1 105 ? -17.479 -4.704 49.538 1.00 90.38 105 LEU A C 1
ATOM 792 O O . LEU A 1 105 ? -17.421 -5.302 50.612 1.00 90.38 105 LEU A O 1
ATOM 796 N N . LYS A 1 106 ? -17.751 -3.395 49.470 1.00 90.25 106 LYS A N 1
ATOM 797 C CA . LYS A 1 106 ? -17.970 -2.534 50.646 1.00 90.25 106 LYS A CA 1
ATOM 798 C C . LYS A 1 106 ? -19.447 -2.274 50.930 1.00 90.25 106 LYS A C 1
ATOM 800 O O . LYS A 1 106 ? -19.794 -1.995 52.075 1.00 90.25 106 LYS A O 1
ATOM 805 N N . ASN A 1 107 ? -20.296 -2.324 49.907 1.00 80.50 107 ASN A N 1
ATOM 806 C CA . ASN A 1 107 ? -21.703 -1.968 50.013 1.00 80.50 107 ASN A CA 1
ATOM 807 C C . ASN A 1 107 ? -22.565 -3.215 50.262 1.00 80.50 107 ASN A C 1
ATOM 809 O O . ASN A 1 107 ? -22.421 -4.203 49.552 1.00 80.50 107 ASN A O 1
ATOM 813 N N . GLN A 1 108 ? -23.456 -3.180 51.257 1.00 81.62 108 GLN A N 1
ATOM 814 C CA . GLN A 1 108 ? -24.361 -4.298 51.590 1.00 81.62 108 GLN A CA 1
ATOM 815 C C . GLN A 1 108 ? -25.810 -4.052 51.148 1.00 81.62 108 GLN A C 1
ATOM 817 O O . GLN A 1 108 ? -26.650 -4.933 51.318 1.00 81.62 108 GLN A O 1
ATOM 822 N N . ASP A 1 109 ? -26.110 -2.872 50.596 1.00 90.56 109 ASP A N 1
ATOM 823 C CA . ASP A 1 109 ? -27.435 -2.550 50.067 1.00 90.56 109 ASP A CA 1
ATOM 824 C C . ASP A 1 109 ? -27.687 -3.272 48.725 1.00 90.56 109 ASP A C 1
ATOM 826 O O . ASP A 1 109 ? -26.987 -2.986 47.747 1.00 90.56 109 ASP A O 1
ATOM 830 N N . PRO A 1 110 ? -28.690 -4.170 48.634 1.00 84.31 110 PRO A N 1
ATOM 831 C CA . PRO A 1 110 ? -28.989 -4.909 47.409 1.00 84.31 110 PRO A CA 1
ATOM 832 C C . PRO A 1 110 ? -29.351 -4.020 46.213 1.00 84.31 110 PRO A C 1
ATOM 834 O O . PRO A 1 110 ? -29.037 -4.376 45.077 1.00 84.31 110 PRO A O 1
ATOM 837 N N . ALA A 1 111 ? -30.001 -2.872 46.442 1.00 81.69 111 ALA A N 1
ATOM 838 C CA . ALA A 1 111 ? -30.399 -1.971 45.360 1.00 81.69 111 ALA A CA 1
ATOM 839 C C . ALA A 1 111 ? -29.175 -1.286 44.732 1.00 81.69 111 ALA A C 1
ATOM 841 O O . ALA A 1 111 ? -28.993 -1.350 43.515 1.00 81.69 111 ALA A O 1
ATOM 842 N N . GLY A 1 112 ? -28.286 -0.727 45.561 1.00 83.25 112 GLY A N 1
ATOM 843 C CA . GLY A 1 112 ? -27.017 -0.161 45.097 1.00 83.25 112 GLY A CA 1
ATOM 844 C C . GLY A 1 112 ? -26.073 -1.198 44.479 1.00 83.25 112 GLY A C 1
ATOM 845 O O . GLY A 1 112 ? -25.332 -0.880 43.552 1.00 83.25 112 GLY A O 1
ATOM 846 N N . GLN A 1 113 ? -26.111 -2.456 44.931 1.00 89.88 113 GLN A N 1
ATOM 847 C CA . GLN A 1 113 ? -25.334 -3.527 44.301 1.00 89.88 113 GLN A CA 1
ATOM 848 C C . GLN A 1 113 ? -25.810 -3.835 42.877 1.00 89.88 113 GLN A C 1
ATOM 850 O O . GLN A 1 113 ? -24.977 -4.021 41.992 1.00 89.88 113 GLN A O 1
ATOM 855 N N . ALA A 1 114 ? -27.124 -3.876 42.640 1.00 89.12 114 ALA A N 1
ATOM 856 C CA . ALA A 1 114 ? -27.672 -4.163 41.316 1.00 89.12 114 ALA A CA 1
ATOM 857 C C . ALA A 1 114 ? -27.277 -3.096 40.279 1.00 89.12 114 ALA A C 1
ATOM 859 O O . ALA A 1 114 ? -26.885 -3.444 39.166 1.00 89.12 114 ALA A O 1
ATOM 860 N N . GLU A 1 115 ? -27.319 -1.816 40.658 1.00 89.44 115 GLU A N 1
ATOM 861 C CA . GLU A 1 115 ? -26.895 -0.701 39.801 1.00 89.44 115 GLU A CA 1
ATOM 862 C C . GLU A 1 115 ? -25.399 -0.786 39.457 1.00 89.44 115 GLU A C 1
ATOM 864 O O . GLU A 1 115 ? -25.012 -0.701 38.292 1.00 89.44 115 GLU A O 1
ATOM 869 N N . VAL A 1 116 ? -24.548 -1.049 40.454 1.00 91.25 116 VAL A N 1
ATOM 870 C CA . VAL A 1 116 ? -23.097 -1.171 40.245 1.00 91.25 116 VAL A CA 1
ATOM 871 C C . VAL A 1 116 ? -22.735 -2.397 39.399 1.00 91.25 116 VAL A C 1
ATOM 873 O O . VAL A 1 116 ? -21.801 -2.339 38.598 1.00 91.25 116 VAL A O 1
ATOM 876 N N . LEU A 1 117 ? -23.483 -3.497 39.528 1.00 92.81 117 LEU A N 1
ATOM 877 C CA . LEU A 1 117 ? -23.323 -4.670 38.668 1.00 92.81 117 LEU A CA 1
ATOM 878 C C . LEU A 1 117 ? -23.645 -4.340 37.201 1.00 92.81 117 LEU A C 1
ATOM 880 O O . LEU A 1 117 ? -22.984 -4.862 36.306 1.00 92.81 117 LEU A O 1
ATOM 884 N N . HIS A 1 118 ? -24.622 -3.460 36.956 1.00 92.25 118 HIS A N 1
ATOM 885 C CA . HIS A 1 118 ? -24.975 -3.008 35.609 1.00 92.25 118 HIS A CA 1
ATOM 886 C C . HIS A 1 118 ? -23.825 -2.230 34.961 1.00 92.25 118 HIS A C 1
ATOM 888 O O . HIS A 1 118 ? -23.443 -2.550 33.841 1.00 92.25 118 HIS A O 1
ATOM 894 N N . PHE A 1 119 ? -23.169 -1.329 35.704 1.00 90.56 119 PHE A N 1
ATOM 895 C CA . PHE A 1 119 ? -21.975 -0.635 35.203 1.00 90.56 119 PHE A CA 1
ATOM 896 C C . PHE A 1 119 ? -20.845 -1.5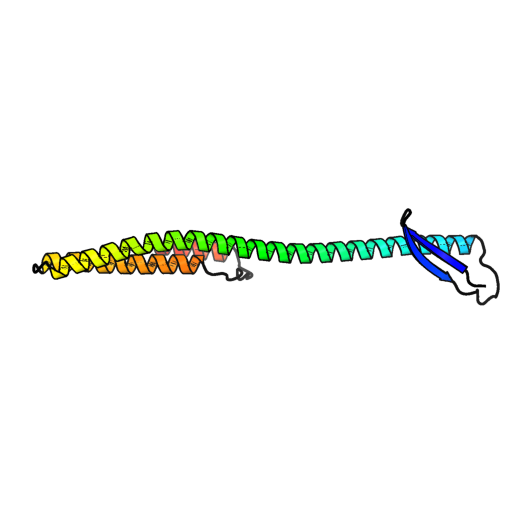91 34.805 1.00 90.56 119 PHE A C 1
ATOM 898 O O . PHE A 1 119 ? -20.125 -1.326 33.848 1.00 90.56 119 PHE A O 1
ATOM 905 N N . ILE A 1 120 ? -20.670 -2.707 35.521 1.00 94.19 120 ILE A N 1
ATOM 906 C CA . ILE A 1 120 ? -19.666 -3.717 35.154 1.00 94.19 120 ILE A CA 1
ATOM 907 C C . ILE A 1 120 ? -20.034 -4.398 33.830 1.00 94.19 120 ILE A C 1
ATOM 909 O O . ILE A 1 120 ? -19.149 -4.618 33.000 1.00 94.19 120 ILE A O 1
ATOM 913 N N . LEU A 1 121 ? -21.310 -4.743 33.636 1.00 95.12 121 LEU A N 1
ATOM 914 C CA . LEU A 1 121 ? -21.788 -5.372 32.403 1.00 95.12 121 LEU A CA 1
ATOM 915 C C . LEU A 1 121 ? -21.634 -4.430 31.205 1.00 95.12 121 LEU A C 1
ATOM 917 O O . LEU A 1 121 ? -20.979 -4.810 30.236 1.00 95.12 121 LEU A O 1
ATOM 921 N N . ASP A 1 122 ? -22.120 -3.194 31.322 1.00 93.94 122 ASP A N 1
ATOM 922 C CA . ASP A 1 122 ? -22.037 -2.182 30.261 1.00 93.94 122 ASP A CA 1
ATOM 923 C C . ASP A 1 122 ? -20.588 -1.950 29.814 1.00 93.94 122 ASP A C 1
ATOM 925 O O . ASP A 1 122 ? -20.276 -1.873 28.623 1.00 93.94 122 ASP A O 1
ATOM 929 N N . GLU A 1 123 ? -19.665 -1.883 30.773 1.00 95.56 123 GLU A N 1
ATOM 930 C CA . GLU A 1 123 ? -18.259 -1.634 30.482 1.00 95.56 123 GLU A CA 1
ATOM 931 C C . GLU A 1 123 ? -17.551 -2.869 29.889 1.00 95.56 123 GLU A C 1
ATOM 933 O O . GLU A 1 123 ? -16.615 -2.743 29.095 1.00 95.56 123 GLU A O 1
ATOM 938 N N . THR A 1 124 ? -18.030 -4.075 30.206 1.00 94.88 124 THR A N 1
ATOM 939 C CA . THR A 1 124 ? -17.564 -5.325 29.579 1.00 94.88 124 THR A CA 1
ATOM 940 C C . THR A 1 124 ? -18.034 -5.425 28.124 1.00 94.88 124 THR A C 1
ATOM 942 O O . THR A 1 124 ? -17.256 -5.813 27.243 1.00 94.88 124 THR A O 1
ATOM 945 N N . ASP A 1 125 ? -19.271 -5.018 27.840 1.00 94.12 125 ASP A N 1
ATOM 946 C CA . ASP A 1 125 ? -19.799 -4.946 26.474 1.00 94.12 125 ASP A CA 1
ATOM 947 C C . ASP A 1 125 ? -19.042 -3.895 25.652 1.00 94.12 125 ASP A C 1
ATOM 949 O O . ASP A 1 125 ? -18.645 -4.147 24.509 1.00 94.12 125 ASP A O 1
ATOM 953 N N . ARG A 1 126 ? -18.737 -2.743 26.262 1.00 93.31 126 ARG A N 1
ATOM 954 C CA . ARG A 1 126 ? -17.925 -1.688 25.645 1.00 93.31 126 ARG A CA 1
ATOM 955 C C . ARG A 1 126 ? -16.506 -2.157 25.316 1.00 93.31 126 ARG A C 1
ATOM 957 O O . ARG A 1 126 ? -16.026 -1.883 24.217 1.00 93.31 126 ARG A O 1
ATOM 964 N N . LEU A 1 127 ? -15.855 -2.896 26.220 1.00 95.38 127 LEU A N 1
ATOM 965 C CA . LEU A 1 127 ? -14.556 -3.534 25.960 1.00 95.38 127 LEU A CA 1
ATOM 966 C C . LEU A 1 127 ? -14.614 -4.475 24.757 1.00 95.38 127 LEU A C 1
ATOM 968 O O . LEU A 1 127 ? -13.728 -4.435 23.904 1.00 95.38 127 LEU A O 1
ATOM 972 N N . THR A 1 128 ? -15.654 -5.304 24.688 1.00 92.81 128 THR A N 1
ATOM 973 C CA . THR A 1 128 ? -15.839 -6.268 23.596 1.00 92.81 128 THR A CA 1
ATOM 974 C C . THR A 1 128 ? -15.961 -5.545 22.256 1.00 92.81 128 THR A C 1
ATOM 976 O O . THR A 1 128 ? -15.218 -5.852 21.325 1.00 92.81 128 THR A O 1
ATOM 979 N N . ALA A 1 129 ? -16.807 -4.513 22.183 1.00 92.62 129 ALA A N 1
ATOM 980 C CA . ALA A 1 129 ? -16.978 -3.711 20.974 1.00 92.62 129 ALA A CA 1
ATOM 981 C C . ALA A 1 129 ? -15.672 -3.026 20.525 1.00 92.62 129 ALA A C 1
ATOM 983 O O . ALA A 1 129 ? -15.356 -3.026 19.335 1.00 92.62 129 ALA A O 1
ATOM 984 N N . LEU A 1 130 ? -14.893 -2.487 21.469 1.00 92.00 130 LEU A N 1
ATOM 985 C CA . LEU A 1 130 ? -13.626 -1.805 21.186 1.00 92.00 130 LEU A CA 1
ATOM 986 C C . LEU A 1 130 ? -12.566 -2.769 20.622 1.00 92.00 130 LEU A C 1
ATOM 988 O O . LEU A 1 130 ? -11.838 -2.430 19.687 1.00 92.00 130 LEU A O 1
ATOM 992 N N . VAL A 1 131 ? -12.491 -3.989 21.165 1.00 90.31 131 VAL A N 1
ATOM 993 C CA . VAL A 1 131 ? -11.603 -5.043 20.650 1.00 90.31 131 VAL A CA 1
ATOM 994 C C . VAL A 1 131 ? -12.047 -5.495 19.260 1.00 90.31 131 VAL A C 1
ATOM 996 O O . VAL A 1 131 ? -11.205 -5.624 18.370 1.00 90.31 131 VAL A O 1
ATOM 999 N N . ASP A 1 132 ? -13.346 -5.696 19.045 1.00 90.12 132 ASP A N 1
ATOM 1000 C CA . ASP A 1 132 ? -13.882 -6.119 17.749 1.00 90.12 132 ASP A CA 1
ATOM 1001 C C . ASP A 1 132 ? -13.622 -5.081 16.650 1.00 90.12 132 ASP A C 1
ATOM 1003 O O . ASP A 1 132 ? -13.219 -5.442 1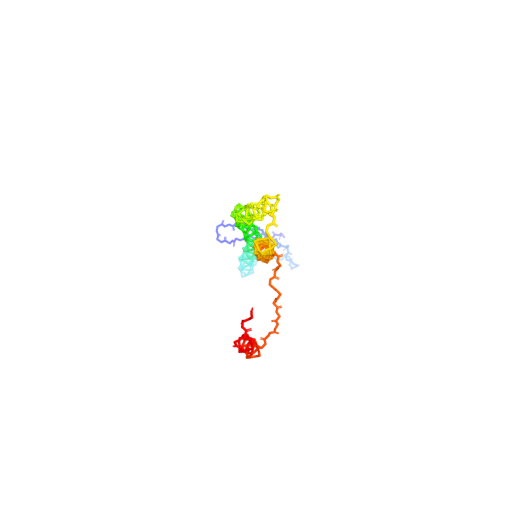5.540 1.00 90.12 132 ASP A O 1
ATOM 1007 N N . GLU A 1 133 ? -13.803 -3.793 16.950 1.00 88.50 133 GLU A N 1
ATOM 1008 C CA . GLU A 1 133 ? -13.495 -2.694 16.030 1.00 88.50 133 GLU A CA 1
ATOM 1009 C C . GLU A 1 133 ? -12.003 -2.672 15.670 1.00 88.50 133 GLU A C 1
ATOM 1011 O O . GLU A 1 133 ? -11.638 -2.600 14.491 1.00 88.50 133 GLU A O 1
ATOM 1016 N N . PHE A 1 134 ? -11.126 -2.834 16.662 1.00 87.69 134 PHE A N 1
ATOM 1017 C CA . PHE A 1 134 ? -9.686 -2.890 16.424 1.00 87.69 134 PHE A CA 1
ATOM 1018 C C . PHE A 1 134 ? -9.274 -4.105 15.584 1.00 87.69 134 PHE A C 1
ATOM 1020 O O . PHE A 1 134 ? -8.447 -3.987 14.678 1.00 87.69 134 PHE A O 1
ATOM 1027 N N . MET A 1 135 ? -9.874 -5.272 15.829 1.00 85.44 135 MET A N 1
ATOM 1028 C CA . MET A 1 135 ? -9.618 -6.482 15.044 1.00 85.44 135 MET A CA 1
ATOM 1029 C C . MET A 1 135 ? -10.110 -6.352 13.598 1.00 85.44 135 MET A C 1
ATOM 1031 O O . MET A 1 135 ? -9.477 -6.895 12.688 1.00 85.44 135 MET A O 1
ATOM 1035 N N . GLN A 1 136 ? -11.200 -5.616 13.358 1.00 83.94 136 GLN A N 1
ATOM 1036 C CA . GLN A 1 136 ? -11.651 -5.280 12.004 1.00 83.94 136 GLN A CA 1
ATOM 1037 C C . GLN A 1 136 ? -10.657 -4.356 11.298 1.00 83.94 136 GLN A C 1
ATOM 1039 O O . GLN A 1 136 ? -10.303 -4.619 10.148 1.00 83.94 136 GLN A O 1
ATOM 1044 N N . PHE A 1 137 ? -10.156 -3.331 11.990 1.00 80.88 137 PHE A N 1
ATOM 1045 C CA . PHE A 1 137 ? -9.130 -2.428 11.463 1.00 80.88 137 PHE A CA 1
ATOM 1046 C C . PHE A 1 137 ? -7.799 -3.146 11.166 1.00 80.88 137 PHE A C 1
ATOM 1048 O O . PHE A 1 137 ? -7.157 -2.888 10.147 1.00 80.88 137 PHE A O 1
ATOM 1055 N N . ALA A 1 138 ? -7.397 -4.095 12.015 1.00 80.31 138 ALA A N 1
ATOM 1056 C CA . ALA A 1 138 ? -6.156 -4.858 11.873 1.00 80.31 138 ALA A CA 1
ATOM 1057 C C . ALA A 1 138 ? -6.179 -5.921 10.764 1.00 80.31 138 ALA A C 1
ATOM 1059 O O . ALA A 1 138 ? -5.148 -6.534 10.467 1.00 80.31 138 ALA A O 1
ATOM 1060 N N . ARG A 1 139 ? -7.332 -6.177 10.138 1.00 77.56 139 ARG A N 1
ATOM 1061 C CA . ARG A 1 139 ? -7.486 -7.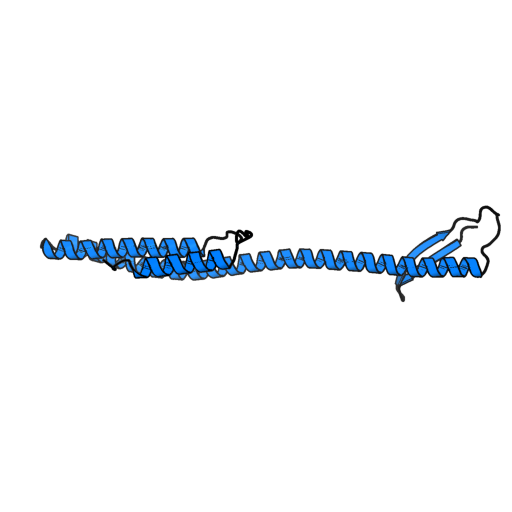279 9.188 1.00 77.56 139 ARG A CA 1
ATOM 1062 C C . ARG A 1 139 ? -6.864 -6.951 7.826 1.00 77.56 139 ARG A C 1
ATOM 1064 O O . ARG A 1 139 ? -7.463 -6.293 6.982 1.00 77.56 139 ARG A O 1
ATOM 1071 N N . ILE A 1 140 ? -5.687 -7.522 7.572 1.00 61.53 140 ILE A N 1
ATOM 1072 C CA . ILE A 1 140 ? -4.991 -7.474 6.277 1.00 61.53 140 ILE A CA 1
ATOM 1073 C C . ILE A 1 140 ? -5.532 -8.597 5.381 1.00 61.53 140 ILE A C 1
ATOM 1075 O O . ILE A 1 140 ? -4.917 -9.652 5.236 1.00 61.53 140 ILE A O 1
ATOM 1079 N N . ALA A 1 141 ? -6.713 -8.410 4.801 1.00 61.06 141 ALA A N 1
ATOM 1080 C CA . ALA A 1 141 ? -7.165 -9.250 3.696 1.00 61.06 141 ALA A CA 1
ATOM 1081 C C . ALA A 1 141 ? -7.201 -8.391 2.428 1.00 61.06 141 ALA A C 1
ATOM 1083 O O . ALA A 1 141 ? -7.833 -7.332 2.452 1.00 61.06 141 ALA A O 1
ATOM 1084 N N . PRO A 1 142 ? -6.545 -8.799 1.324 1.00 60.72 142 PRO A N 1
ATOM 1085 C CA . PRO A 1 142 ? -6.735 -8.108 0.059 1.00 60.72 142 PRO A CA 1
ATOM 1086 C C . PRO A 1 142 ? -8.236 -8.100 -0.267 1.00 60.72 142 PRO A C 1
ATOM 1088 O O . PRO A 1 142 ? -8.899 -9.127 -0.076 1.00 60.72 142 PRO A O 1
ATOM 1091 N N . PRO A 1 143 ? -8.794 -6.963 -0.717 1.00 66.94 143 PRO A N 1
ATOM 1092 C CA . PRO A 1 143 ? -10.211 -6.878 -1.027 1.00 66.94 143 PRO A CA 1
ATOM 1093 C C . PRO A 1 143 ? -10.560 -7.959 -2.048 1.00 66.94 143 PRO A C 1
ATOM 1095 O O . PRO A 1 143 ? -9.933 -8.053 -3.107 1.00 66.94 143 PRO A O 1
ATOM 1098 N N . GLN A 1 144 ? -11.550 -8.790 -1.721 1.00 73.31 144 GLN A N 1
ATOM 1099 C CA . GLN A 1 144 ? -12.059 -9.785 -2.656 1.00 73.31 144 GLN A CA 1
ATOM 1100 C C . GLN A 1 144 ? -12.856 -9.058 -3.731 1.00 73.31 144 GLN A C 1
ATOM 1102 O O . GLN A 1 144 ? -14.010 -8.681 -3.536 1.00 73.31 144 GLN A O 1
ATOM 1107 N N . LYS A 1 145 ? -12.205 -8.819 -4.866 1.00 82.19 145 LYS A N 1
ATOM 1108 C CA . LYS A 1 145 ? -12.861 -8.267 -6.045 1.00 82.19 145 LYS A CA 1
ATOM 1109 C C . LYS A 1 145 ? -13.729 -9.359 -6.654 1.00 82.19 145 LYS A C 1
ATOM 1111 O O . LYS A 1 145 ? -13.226 -10.422 -7.008 1.00 82.19 145 LYS A O 1
ATOM 1116 N N . THR A 1 146 ? -15.019 -9.086 -6.751 1.00 87.88 146 THR A N 1
ATOM 1117 C CA . THR A 1 146 ? -16.003 -9.957 -7.392 1.00 87.88 146 THR A CA 1
ATOM 1118 C C . THR A 1 146 ? -16.825 -9.109 -8.352 1.00 87.88 146 THR A C 1
ATOM 1120 O O . THR A 1 146 ? -17.089 -7.938 -8.063 1.00 87.88 146 THR A O 1
ATOM 1123 N N . ASP A 1 147 ? -17.201 -9.671 -9.501 1.00 90.06 147 ASP A N 1
ATOM 1124 C CA . ASP A 1 147 ? -18.146 -9.006 -10.398 1.00 90.06 147 ASP A CA 1
ATOM 1125 C C . ASP A 1 147 ? -19.477 -8.850 -9.658 1.00 90.06 147 ASP A C 1
ATOM 1127 O O . ASP A 1 147 ? -20.068 -9.828 -9.203 1.00 90.06 147 ASP A O 1
ATOM 1131 N N . THR A 1 148 ? -19.905 -7.602 -9.479 1.00 90.31 148 THR A N 1
ATOM 1132 C CA . THR A 1 148 ? -21.081 -7.238 -8.685 1.00 90.31 148 THR A CA 1
ATOM 1133 C C . THR A 1 148 ? -21.911 -6.227 -9.464 1.00 90.31 148 THR A C 1
ATOM 1135 O O . THR A 1 148 ? -21.372 -5.228 -9.945 1.00 90.31 148 THR A O 1
ATOM 1138 N N . ASP A 1 149 ? -23.219 -6.460 -9.570 1.00 94.44 149 ASP A N 1
ATOM 1139 C CA . ASP A 1 149 ? -24.150 -5.474 -10.118 1.00 94.44 149 ASP A CA 1
ATOM 1140 C C . ASP A 1 149 ? -24.322 -4.312 -9.124 1.00 94.44 149 ASP A C 1
ATOM 1142 O O . ASP A 1 149 ? -24.674 -4.498 -7.954 1.00 94.44 149 ASP A O 1
ATOM 1146 N N . LEU A 1 150 ? -24.043 -3.091 -9.587 1.00 92.44 150 LEU A N 1
ATOM 1147 C CA . LEU A 1 150 ? -24.121 -1.894 -8.752 1.00 92.44 150 LEU A CA 1
ATOM 1148 C C . LEU A 1 150 ? -25.554 -1.573 -8.312 1.00 92.44 150 LEU A C 1
ATOM 1150 O O . LEU A 1 150 ? -25.736 -1.074 -7.202 1.00 92.44 150 LEU A O 1
ATOM 1154 N N . ASN A 1 151 ? -26.564 -1.854 -9.137 1.00 95.69 151 ASN A N 1
ATOM 1155 C CA . ASN A 1 151 ? -27.959 -1.615 -8.772 1.00 95.69 151 ASN A CA 1
ATOM 1156 C C . ASN A 1 151 ? -28.385 -2.551 -7.640 1.00 95.69 151 ASN A C 1
ATOM 1158 O O . ASN A 1 151 ? -28.984 -2.086 -6.668 1.00 95.69 151 ASN A O 1
ATOM 1162 N N . ASP A 1 152 ? -28.018 -3.831 -7.721 1.00 93.50 152 ASP A N 1
ATOM 1163 C CA . ASP A 1 152 ? -28.329 -4.819 -6.681 1.00 93.50 152 ASP A CA 1
ATOM 1164 C C . ASP A 1 152 ? -27.628 -4.480 -5.361 1.00 93.50 152 ASP A C 1
ATOM 1166 O O . ASP A 1 152 ? -28.225 -4.569 -4.281 1.00 93.50 152 ASP A O 1
ATOM 1170 N N . LEU A 1 153 ? -26.374 -4.021 -5.435 1.00 93.19 153 LEU A N 1
ATOM 1171 C CA . LEU A 1 153 ? -25.630 -3.566 -4.265 1.00 93.19 153 LEU A CA 1
ATOM 1172 C C . LEU A 1 153 ? -26.308 -2.355 -3.610 1.00 93.19 153 LEU A C 1
ATOM 1174 O O . LEU A 1 153 ? -26.523 -2.351 -2.396 1.00 93.19 153 LEU A O 1
ATOM 1178 N N . VAL A 1 154 ? -26.682 -1.343 -4.399 1.00 95.00 154 VAL A N 1
ATOM 1179 C CA . VAL A 1 154 ? -27.356 -0.137 -3.893 1.00 95.00 154 VAL A CA 1
ATOM 1180 C C . VAL A 1 154 ? -28.701 -0.489 -3.257 1.00 95.00 154 VAL A C 1
ATOM 1182 O O . VAL A 1 154 ? -28.999 0.006 -2.170 1.00 95.00 154 VAL A O 1
ATOM 1185 N N . GLN A 1 155 ? -29.489 -1.375 -3.871 1.00 95.06 155 GLN A N 1
ATOM 1186 C CA . GLN A 1 155 ? -30.758 -1.831 -3.298 1.00 95.06 155 GLN A CA 1
ATOM 1187 C C . GLN A 1 155 ? -30.556 -2.605 -1.993 1.00 95.06 155 GLN A C 1
ATOM 1189 O O . GLN A 1 155 ? -31.271 -2.360 -1.022 1.00 95.06 155 GLN A O 1
ATOM 1194 N N . SER A 1 156 ? -29.554 -3.484 -1.936 1.00 90.69 156 SER A N 1
ATOM 1195 C CA . SER A 1 156 ? -29.224 -4.253 -0.730 1.00 90.69 156 SER A CA 1
ATOM 1196 C C . SER A 1 156 ? -28.823 -3.339 0.428 1.00 90.69 156 SER A C 1
ATOM 1198 O O . SER A 1 156 ? -29.300 -3.499 1.554 1.00 90.69 156 SER A O 1
ATOM 1200 N N . VAL A 1 157 ? -27.991 -2.330 0.153 1.00 92.75 157 VAL A N 1
ATOM 1201 C CA . VAL A 1 157 ? -27.588 -1.329 1.149 1.00 92.75 157 VAL A CA 1
ATOM 1202 C C . VAL A 1 157 ? -28.789 -0.487 1.586 1.00 92.75 157 VAL A C 1
ATOM 1204 O O . VAL A 1 157 ? -28.990 -0.304 2.787 1.00 92.75 157 VAL A O 1
ATOM 1207 N N . ALA A 1 158 ? -29.621 -0.022 0.650 1.00 93.00 158 ALA A N 1
ATOM 1208 C CA . ALA A 1 158 ? -30.828 0.742 0.965 1.00 93.00 158 ALA A CA 1
ATOM 1209 C C . ALA A 1 158 ? -31.799 -0.061 1.850 1.00 93.00 158 ALA A C 1
ATOM 1211 O O . ALA A 1 158 ? -32.314 0.464 2.839 1.00 93.00 158 ALA A O 1
ATOM 1212 N N . PHE A 1 159 ? -31.980 -1.351 1.555 1.00 91.31 159 PHE A N 1
ATOM 1213 C CA . PHE A 1 159 ? -32.808 -2.260 2.345 1.00 91.31 159 PHE A CA 1
ATOM 1214 C C . PHE A 1 159 ? -32.272 -2.460 3.770 1.00 91.31 159 PHE A C 1
ATOM 1216 O O . PHE A 1 159 ? -33.040 -2.399 4.737 1.00 91.31 159 PHE A O 1
ATOM 1223 N N . LEU A 1 160 ? -30.958 -2.666 3.927 1.00 89.75 160 LEU A N 1
ATOM 1224 C CA . LEU A 1 160 ? -30.319 -2.796 5.242 1.00 89.75 160 LEU A CA 1
ATOM 1225 C C . LEU A 1 160 ? -30.493 -1.525 6.082 1.00 89.75 160 LEU A C 1
ATOM 1227 O O . LEU A 1 160 ? -30.820 -1.605 7.270 1.00 89.75 160 LEU A O 1
ATOM 1231 N N . TRP A 1 161 ? -30.330 -0.356 5.464 1.00 87.75 161 TRP A N 1
ATOM 1232 C CA . TRP A 1 161 ? -30.549 0.936 6.113 1.00 87.75 161 TRP A CA 1
ATOM 1233 C C . TRP A 1 161 ? -32.002 1.133 6.550 1.00 87.75 161 TRP A C 1
ATOM 1235 O O . TRP A 1 161 ? -32.258 1.536 7.689 1.00 87.75 161 TRP A O 1
ATOM 1245 N N . GLU A 1 162 ? -32.965 0.814 5.686 1.00 87.19 162 GLU A N 1
ATOM 1246 C CA . GLU A 1 162 ? -34.382 0.949 6.019 1.00 87.19 162 GLU A CA 1
ATOM 1247 C C . GLU A 1 162 ? -34.811 -0.033 7.123 1.00 87.19 162 GLU A C 1
ATOM 1249 O O . GLU A 1 162 ? -35.600 0.325 8.003 1.00 87.19 162 GLU A O 1
ATOM 1254 N N . SER A 1 163 ? -34.233 -1.237 7.129 1.00 80.19 163 SER A N 1
ATOM 1255 C CA . SER A 1 163 ? -34.464 -2.255 8.159 1.00 80.19 163 SER A CA 1
ATOM 1256 C C . SER A 1 163 ? -33.920 -1.828 9.524 1.00 80.19 163 SER A C 1
ATOM 1258 O O . SER A 1 163 ? -34.620 -1.962 10.529 1.00 80.19 163 SER A O 1
ATOM 1260 N N . ARG A 1 164 ? -32.723 -1.224 9.577 1.00 76.62 164 ARG A N 1
ATOM 1261 C CA . ARG A 1 164 ? -32.155 -0.667 10.822 1.00 76.62 164 ARG A CA 1
ATOM 1262 C C . ARG A 1 164 ? -33.020 0.451 11.402 1.00 76.62 164 ARG A C 1
ATOM 1264 O O . ARG A 1 164 ? -33.181 0.529 12.614 1.00 76.62 164 ARG A O 1
ATOM 1271 N N . ARG A 1 165 ? -33.624 1.282 10.546 1.00 73.81 165 ARG A N 1
ATOM 1272 C CA . ARG A 1 165 ? -34.499 2.390 10.967 1.00 73.81 165 ARG A CA 1
ATOM 1273 C C . ARG A 1 165 ? -35.815 1.921 11.604 1.00 73.81 165 ARG A C 1
ATOM 1275 O O . ARG A 1 165 ? -36.444 2.693 12.323 1.00 73.81 165 ARG A O 1
ATOM 1282 N N . LYS A 1 166 ? -36.256 0.689 11.324 1.00 61.59 166 LYS A N 1
ATOM 1283 C CA . LYS A 1 166 ? -37.504 0.107 11.854 1.00 61.59 166 LYS A CA 1
ATOM 1284 C C . LYS A 1 166 ? -37.306 -0.700 13.145 1.00 61.59 166 LYS A C 1
ATOM 1286 O O . LYS A 1 166 ? -38.304 -1.110 13.732 1.00 61.59 166 LYS A O 1
ATOM 1291 N N . SER A 1 167 ? -36.070 -0.902 13.611 1.00 45.41 167 SER A N 1
ATOM 1292 C CA . SER A 1 167 ? -35.816 -1.530 14.912 1.00 45.41 167 SER A CA 1
ATOM 1293 C C . SER A 1 167 ? -35.916 -0.474 16.020 1.00 45.41 167 SER A C 1
ATOM 1295 O O . SER A 1 167 ? -35.129 0.474 16.006 1.00 45.41 167 SER A O 1
ATOM 1297 N N . PRO A 1 168 ? -36.856 -0.584 16.979 1.00 44.94 168 PRO A N 1
ATOM 1298 C CA . PRO A 1 168 ? -36.860 0.299 18.132 1.00 44.94 168 PRO A CA 1
ATOM 1299 C C . PRO A 1 168 ? -35.617 -0.023 18.962 1.00 44.94 168 PRO A C 1
ATOM 1301 O O . PRO A 1 168 ? -35.399 -1.177 19.331 1.00 44.94 168 PRO A O 1
ATOM 1304 N N . ILE A 1 169 ? -34.793 0.993 19.208 1.00 43.75 169 ILE A N 1
ATOM 1305 C CA . ILE A 1 169 ? -33.737 0.949 20.221 1.00 43.75 169 ILE A CA 1
ATOM 1306 C C . ILE A 1 169 ? -34.440 0.566 21.533 1.00 43.75 169 ILE A C 1
ATOM 1308 O O . ILE A 1 169 ? -35.355 1.274 21.960 1.00 43.75 169 ILE A O 1
ATOM 1312 N N . ARG A 1 170 ? -34.098 -0.600 22.083 1.00 37.53 170 ARG A N 1
ATOM 1313 C CA . ARG A 1 170 ? -34.518 -1.059 23.409 1.00 37.53 170 ARG A CA 1
ATOM 1314 C C . ARG A 1 170 ? -33.356 -0.891 24.362 1.00 37.53 170 ARG A C 1
ATOM 1316 O O . ARG A 1 170 ? -32.229 -1.185 23.909 1.00 37.53 170 ARG A O 1
#

pLDDT: mean 87.8, std 9.85, range [37.53, 97.75]

Secondary structure (DSSP, 8-state):
--EEEEEEETTEEEEEEEEPPPTT-PPP-HHHHHHHHHHHHHHHHHHHHHHHHHHHHHHHHHHHHHHHHHHHHHHHHHHHHHHHHHHHHHHHHHHHHHHHHHHHHH---HHHHHHHHHHHHHHHHHHHHHHHHHHHHT-----------HHHHHHHHHHHHHHHHTS---

Foldseek 3Di:
DKDWAFQDDPPDTPDIDIGDQDPVNDDDDPVRVVVVNVVSPVVSVVVVVVVVVVVVVVVVVVVVVVVVVVVVVVLVVVLVVVVVVLVVVLVVLVVLLVVLVVVLVVDPDPVSNVVSVVSNVVSVVVNVVSVVVSVVSSDPDDPPDDDDDPVVVVVVVVVVVVVVVPDPDD

Radius of gyration: 37.68 Å; chains: 1; bounding box: 74×25×108 Å